Protein AF-A0A9E3EFB9-F1 (afdb_monomer)

Secondary structure (DSSP, 8-state):
-------SS-SS--SSBEEEEEEEEE-S-TTSPPPTTEEEEEEEEESHHHHTPPTT--PEEEEEESSSEEEEEEEEEE-SSS-TTEEEEEEEEE--SSS-EEEEEEEEETTEE-B--EEEEE---

Solvent-accessible surface area (backbone atoms only — not comparable to full-atom values): 7464 Å² total; per-residue (Å²): 140,88,87,88,84,92,64,99,59,73,93,76,72,68,80,46,13,39,81,77,45,78,47,78,48,77,16,64,56,91,98,52,81,69,53,82,68,30,39,23,42,38,40,30,34,40,29,64,54,52,43,73,46,57,89,94,61,72,62,47,75,50,74,50,61,77,58,66,46,72,50,92,56,67,49,66,47,70,51,98,73,89,49,82,19,31,31,36,41,35,41,25,43,37,57,80,74,61,66,75,30,48,35,38,37,32,35,23,52,92,92,43,75,30,34,49,72,51,73,48,79,44,70,54,130

Structure (mmCIF, N/CA/C/O backbone):
data_AF-A0A9E3EFB9-F1
#
_entry.id   AF-A0A9E3EFB9-F1
#
loop_
_atom_site.group_PDB
_atom_site.id
_atom_site.type_symbol
_atom_site.label_atom_id
_atom_site.label_alt_id
_atom_site.label_comp_id
_atom_site.label_asym_id
_atom_site.label_entity_id
_atom_site.label_seq_id
_atom_site.pdbx_PDB_ins_code
_atom_site.Cartn_x
_atom_site.Cartn_y
_atom_site.Cartn_z
_atom_site.occupancy
_atom_site.B_iso_or_equiv
_atom_site.auth_seq_id
_atom_site.auth_comp_id
_atom_site.auth_asym_id
_atom_site.auth_atom_id
_atom_site.pdbx_PDB_model_num
ATOM 1 N N . GLY A 1 1 ? 15.596 -30.042 8.755 1.00 81.25 1 GLY A N 1
ATOM 2 C CA . GLY A 1 1 ? 16.581 -28.975 9.027 1.00 81.25 1 GLY A CA 1
ATOM 3 C C . GLY A 1 1 ? 16.240 -27.761 8.188 1.00 81.25 1 GLY A C 1
ATOM 4 O O . GLY A 1 1 ? 15.676 -27.945 7.119 1.00 81.25 1 GLY A O 1
ATOM 5 N N . TYR A 1 2 ? 16.540 -26.555 8.664 1.00 90.81 2 TYR A N 1
ATOM 6 C CA . TYR A 1 2 ? 16.340 -25.293 7.937 1.00 90.81 2 TYR A CA 1
ATOM 7 C C . TYR A 1 2 ? 17.698 -24.667 7.578 1.00 90.81 2 TYR A C 1
ATOM 9 O O . TYR A 1 2 ? 18.722 -25.054 8.141 1.00 90.81 2 TYR A O 1
ATOM 17 N N . ARG A 1 3 ? 17.714 -23.721 6.630 1.00 91.88 3 ARG A N 1
ATOM 18 C CA . ARG A 1 3 ? 18.887 -22.893 6.303 1.00 91.88 3 ARG A CA 1
ATOM 19 C C . ARG A 1 3 ? 18.556 -21.438 6.600 1.00 91.88 3 ARG A C 1
ATOM 21 O O . ARG A 1 3 ? 17.452 -21.000 6.297 1.00 91.88 3 ARG A O 1
ATOM 28 N N . LEU A 1 4 ? 19.506 -20.721 7.185 1.00 93.44 4 LEU A N 1
ATOM 29 C CA . LEU A 1 4 ? 19.386 -19.301 7.489 1.00 93.44 4 LEU A CA 1
ATOM 30 C C . LEU A 1 4 ? 20.394 -18.532 6.634 1.00 93.44 4 LEU A C 1
ATOM 32 O O . LEU A 1 4 ? 21.552 -18.939 6.538 1.00 93.44 4 LEU A O 1
ATOM 36 N N . TYR A 1 5 ? 19.940 -17.448 6.016 1.00 92.56 5 TYR A N 1
ATOM 37 C CA . TYR A 1 5 ? 20.749 -16.573 5.175 1.00 92.56 5 TYR A CA 1
ATOM 38 C C . TYR A 1 5 ? 20.888 -15.221 5.880 1.00 92.56 5 TYR A C 1
ATOM 40 O O . TYR A 1 5 ? 19.899 -14.685 6.370 1.00 92.56 5 TYR A O 1
ATOM 48 N N . TRP A 1 6 ? 22.107 -14.682 5.932 1.00 93.38 6 TRP A N 1
ATOM 49 C CA . TRP A 1 6 ? 22.409 -13.369 6.510 1.00 93.38 6 TRP A CA 1
ATOM 50 C C . TRP A 1 6 ? 22.963 -12.483 5.399 1.00 93.38 6 TRP A C 1
ATOM 52 O O . TRP A 1 6 ? 24.157 -12.513 5.109 1.00 93.38 6 TRP A O 1
ATOM 62 N N . LEU A 1 7 ? 22.077 -11.766 4.720 1.00 92.75 7 LEU A N 1
ATOM 63 C CA . LEU A 1 7 ? 22.389 -10.915 3.575 1.00 92.75 7 LEU A CA 1
ATOM 64 C C . LEU A 1 7 ? 21.716 -9.555 3.772 1.00 92.75 7 LEU A C 1
ATOM 66 O O . LEU A 1 7 ? 20.794 -9.433 4.576 1.00 92.75 7 LEU A O 1
ATOM 70 N N . ALA A 1 8 ? 22.179 -8.542 3.040 1.00 88.00 8 ALA A N 1
ATOM 71 C CA . ALA A 1 8 ? 21.518 -7.236 3.014 1.00 88.00 8 ALA A CA 1
ATOM 72 C C . ALA A 1 8 ? 20.128 -7.308 2.355 1.00 88.00 8 ALA A C 1
ATOM 74 O O . ALA A 1 8 ? 19.231 -6.564 2.741 1.00 88.00 8 ALA A O 1
ATOM 75 N N . ASP A 1 9 ? 19.952 -8.242 1.416 1.00 84.81 9 ASP A N 1
ATOM 76 C CA . ASP A 1 9 ? 18.746 -8.407 0.611 1.00 84.81 9 ASP A CA 1
ATOM 77 C C . ASP A 1 9 ? 18.203 -9.840 0.673 1.00 84.81 9 ASP A C 1
ATOM 79 O O . ASP A 1 9 ? 18.926 -10.790 0.982 1.00 84.81 9 ASP A O 1
ATOM 83 N N . GLU A 1 10 ? 16.919 -9.993 0.331 1.00 83.69 10 GLU A N 1
ATOM 84 C CA . GLU A 1 10 ? 16.238 -11.290 0.239 1.00 83.69 10 GLU A CA 1
ATOM 85 C C . GLU A 1 10 ? 16.968 -12.229 -0.750 1.00 83.69 10 GLU A C 1
ATOM 87 O O . GLU A 1 10 ? 17.020 -11.917 -1.946 1.00 83.69 10 GLU A O 1
ATOM 92 N N . PRO A 1 11 ? 17.509 -13.380 -0.292 1.00 88.31 11 PRO A N 1
ATOM 93 C CA . PRO A 1 11 ? 18.224 -14.336 -1.146 1.00 88.31 11 PRO A CA 1
ATOM 94 C C . PRO A 1 11 ? 17.369 -14.925 -2.274 1.00 88.31 11 PRO A C 1
ATOM 96 O O . PRO A 1 11 ? 17.921 -15.363 -3.285 1.00 88.31 11 PRO A O 1
ATOM 99 N N . PHE A 1 12 ? 16.044 -14.959 -2.114 1.00 89.19 12 PHE A N 1
ATOM 100 C CA . PHE A 1 12 ? 15.107 -15.510 -3.093 1.00 89.19 12 PHE A CA 1
ATOM 101 C C . PHE A 1 12 ? 14.093 -14.445 -3.523 1.00 89.19 12 PHE A C 1
ATOM 103 O O . PHE A 1 12 ? 12.930 -14.470 -3.111 1.00 89.19 12 PHE A O 1
ATOM 110 N N . PRO A 1 13 ? 14.526 -13.475 -4.345 1.00 86.44 13 PRO A N 1
ATOM 111 C CA . PRO A 1 13 ? 13.713 -12.327 -4.698 1.00 86.44 13 PRO A CA 1
ATOM 112 C C . PRO A 1 13 ? 12.429 -12.736 -5.436 1.00 86.44 13 PRO A C 1
ATOM 114 O O . PRO A 1 13 ? 12.465 -13.462 -6.428 1.00 86.44 13 PRO A O 1
ATOM 117 N N . THR A 1 14 ? 11.287 -12.207 -4.994 1.00 90.75 14 THR A N 1
ATOM 118 C CA . THR A 1 14 ? 10.027 -12.288 -5.750 1.00 90.75 14 THR A CA 1
ATOM 119 C C . THR A 1 14 ? 10.092 -11.432 -7.025 1.00 90.75 14 THR A C 1
ATOM 121 O O . THR A 1 14 ? 10.738 -10.379 -7.005 1.00 90.75 14 THR A O 1
ATOM 124 N N . PRO A 1 15 ? 9.412 -11.825 -8.124 1.00 94.38 15 PRO A N 1
ATOM 125 C CA . PRO A 1 15 ? 9.242 -10.965 -9.297 1.00 94.38 15 PRO A CA 1
ATOM 126 C C . PRO A 1 15 ? 8.254 -9.807 -9.062 1.00 94.38 15 PRO A C 1
ATOM 128 O O . PRO A 1 15 ? 8.106 -8.953 -9.932 1.00 94.38 15 PRO A O 1
ATOM 131 N N . LEU A 1 16 ? 7.546 -9.790 -7.927 1.00 97.25 16 LEU A N 1
ATOM 132 C CA . LEU A 1 16 ? 6.630 -8.716 -7.546 1.00 97.25 16 LEU A CA 1
ATOM 133 C C . LEU A 1 16 ? 7.391 -7.483 -7.038 1.00 97.25 16 LEU A C 1
ATOM 135 O O . LEU A 1 16 ? 8.499 -7.590 -6.514 1.00 97.25 16 LEU A O 1
ATOM 139 N N . ALA A 1 17 ? 6.764 -6.312 -7.141 1.00 97.81 17 ALA A N 1
ATOM 140 C CA . ALA A 1 17 ? 7.222 -5.128 -6.426 1.00 97.81 17 ALA A CA 1
ATOM 141 C C . ALA A 1 17 ? 7.120 -5.323 -4.907 1.00 97.81 17 ALA A C 1
ATOM 143 O O . ALA A 1 17 ? 6.192 -5.970 -4.416 1.00 97.81 17 ALA A O 1
ATOM 144 N N . ARG A 1 18 ? 8.061 -4.750 -4.162 1.00 96.81 18 ARG A N 1
ATOM 145 C CA . ARG A 1 18 ? 8.160 -4.888 -2.705 1.00 96.81 18 ARG A CA 1
ATOM 146 C C . ARG A 1 18 ? 7.833 -3.591 -2.013 1.00 96.81 18 ARG A C 1
ATOM 148 O O . ARG A 1 18 ? 8.011 -2.527 -2.598 1.00 96.81 18 ARG A O 1
ATOM 155 N N . VAL A 1 19 ? 7.393 -3.676 -0.769 1.00 97.69 19 VAL A N 1
ATOM 156 C CA . VAL A 1 19 ? 7.249 -2.508 0.087 1.00 97.69 19 VAL A CA 1
ATOM 157 C C . VAL A 1 19 ? 8.639 -2.026 0.488 1.00 97.69 19 VAL A C 1
ATOM 159 O O . VAL A 1 19 ? 9.390 -2.756 1.128 1.00 97.69 19 VAL A O 1
ATOM 162 N N . VAL A 1 20 ? 8.962 -0.781 0.151 1.00 97.12 20 VAL A N 1
ATOM 163 C CA . VAL A 1 20 ? 10.249 -0.151 0.496 1.00 97.12 20 VAL A CA 1
ATOM 164 C C . VAL A 1 20 ? 10.117 0.873 1.620 1.00 97.12 20 VAL A C 1
ATOM 166 O O . VAL A 1 20 ? 11.076 1.120 2.348 1.00 97.12 20 VAL A O 1
ATOM 169 N N . ALA A 1 21 ? 8.919 1.428 1.835 1.00 98.19 21 ALA A N 1
ATOM 170 C CA . ALA A 1 21 ? 8.652 2.304 2.971 1.00 98.19 21 ALA A CA 1
ATOM 171 C C . ALA A 1 21 ? 7.194 2.248 3.439 1.00 98.19 21 ALA A C 1
ATOM 173 O O . ALA A 1 21 ? 6.258 2.031 2.670 1.00 98.19 21 ALA A O 1
ATOM 174 N N . THR A 1 22 ? 6.998 2.500 4.733 1.00 98.38 22 THR A N 1
ATOM 175 C CA . THR A 1 22 ? 5.688 2.721 5.356 1.00 98.38 22 THR A CA 1
ATOM 176 C C . THR A 1 22 ? 5.757 3.988 6.197 1.00 98.38 22 THR A C 1
ATOM 178 O O . THR A 1 22 ? 6.637 4.134 7.044 1.00 98.38 22 THR A O 1
ATOM 181 N N . ARG A 1 23 ? 4.826 4.918 5.979 1.00 97.62 23 ARG A N 1
ATOM 182 C CA . ARG A 1 23 ? 4.742 6.190 6.705 1.00 97.62 23 ARG A CA 1
ATOM 183 C C . ARG A 1 23 ? 3.327 6.404 7.222 1.00 97.62 23 ARG A C 1
ATOM 185 O O . ARG A 1 23 ? 2.350 6.120 6.532 1.00 97.62 23 ARG A O 1
ATOM 192 N N . LEU A 1 24 ? 3.222 6.937 8.435 1.00 96.06 24 LEU A N 1
ATOM 193 C CA . LEU A 1 24 ? 1.952 7.260 9.081 1.00 96.06 24 LEU A CA 1
ATOM 194 C C . LEU A 1 24 ? 1.856 8.769 9.316 1.00 96.06 24 LEU A C 1
ATOM 196 O O . LEU A 1 24 ? 2.840 9.426 9.651 1.00 96.06 24 LEU A O 1
ATOM 200 N N . GLY A 1 25 ? 0.654 9.324 9.174 1.00 93.69 25 GLY A N 1
ATOM 201 C CA . GLY A 1 25 ? 0.411 10.758 9.326 1.00 93.69 25 GLY A CA 1
ATOM 202 C C . GLY A 1 25 ? -0.990 11.080 9.830 1.00 93.69 25 GLY A C 1
ATOM 203 O O . GLY A 1 25 ? -1.822 10.198 10.031 1.00 93.69 25 GLY A O 1
ATOM 204 N N . ARG A 1 26 ? -1.273 12.366 10.050 1.00 92.00 26 ARG A N 1
ATOM 205 C CA . ARG A 1 26 ? -2.648 12.818 10.313 1.00 92.00 26 ARG A CA 1
ATOM 206 C C . ARG A 1 26 ? -3.467 12.699 9.024 1.00 92.00 26 ARG A C 1
ATOM 208 O O . ARG A 1 26 ? -2.971 13.055 7.956 1.00 92.00 26 ARG A O 1
ATOM 215 N N . GLY A 1 27 ? -4.689 12.189 9.138 1.00 90.50 27 GLY A N 1
ATOM 216 C CA . GLY A 1 27 ? -5.622 12.059 8.023 1.00 90.50 27 GLY A CA 1
ATOM 217 C C . GLY A 1 27 ? -6.130 13.393 7.483 1.00 90.50 27 GLY A C 1
ATOM 218 O O . GLY A 1 27 ? -5.880 14.455 8.061 1.00 90.50 27 GLY A O 1
ATOM 219 N N . GLY A 1 28 ? -6.860 13.319 6.373 1.00 87.50 28 GLY A N 1
ATOM 220 C CA . GLY A 1 28 ? -7.411 14.467 5.662 1.00 87.50 28 GLY A CA 1
ATOM 221 C C . GLY A 1 28 ? -6.698 14.762 4.347 1.00 87.50 28 GLY A C 1
ATOM 222 O O . GLY A 1 28 ? -5.586 14.293 4.084 1.00 87.50 28 GLY A O 1
ATOM 223 N N . GLN A 1 29 ? -7.363 15.554 3.510 1.00 86.62 29 GLN A N 1
ATOM 224 C CA . GLN A 1 29 ? -6.838 15.998 2.226 1.00 86.62 29 GLN A CA 1
ATOM 225 C C . GLN A 1 29 ? -5.886 17.193 2.420 1.00 86.62 29 GLN A C 1
ATOM 227 O O . GLN A 1 29 ? -6.195 18.094 3.208 1.00 86.62 29 GLN A O 1
ATOM 232 N N . PRO A 1 30 ? -4.741 17.242 1.712 1.00 84.12 30 PRO A N 1
ATOM 233 C CA . PRO A 1 30 ? -3.868 18.412 1.723 1.00 84.12 30 PRO A CA 1
ATOM 234 C C . PRO A 1 30 ? -4.635 19.705 1.408 1.00 84.12 30 PRO A C 1
ATOM 236 O O . PRO A 1 30 ? -5.456 19.738 0.494 1.00 84.12 30 PRO A O 1
ATOM 239 N N . GLY A 1 31 ? -4.378 20.764 2.180 1.00 86.12 31 GLY A N 1
ATOM 240 C CA . GLY A 1 31 ? -5.036 22.067 2.017 1.00 86.12 31 GLY A CA 1
ATOM 241 C C . GLY A 1 31 ? -6.431 22.193 2.645 1.00 86.12 31 GLY A C 1
ATOM 242 O O . GLY A 1 31 ? -6.978 23.289 2.643 1.00 86.12 31 GLY A O 1
ATOM 243 N N . GLN A 1 32 ? -6.991 21.121 3.215 1.00 87.81 32 GLN A N 1
ATOM 244 C CA . GLN A 1 32 ? -8.288 21.142 3.903 1.00 87.81 32 GLN A CA 1
ATOM 245 C C . GLN A 1 32 ? -8.130 21.087 5.434 1.00 87.81 32 GLN A C 1
ATOM 247 O O . GLN A 1 32 ? -7.092 20.629 5.934 1.00 87.81 32 GLN A O 1
ATOM 252 N N . PRO A 1 33 ? -9.144 21.522 6.211 1.00 88.88 33 PRO A N 1
ATOM 253 C CA . PRO A 1 33 ? -9.165 21.316 7.656 1.00 88.88 33 PRO A CA 1
ATOM 254 C C . PRO A 1 33 ? -8.945 19.841 8.015 1.00 88.88 33 PRO A C 1
ATOM 256 O O . PRO A 1 33 ? -9.532 18.944 7.411 1.00 88.88 33 PRO A O 1
ATOM 259 N N . ARG A 1 34 ? -8.092 19.579 9.011 1.00 87.00 34 ARG A N 1
ATOM 260 C CA . ARG A 1 34 ? -7.756 18.206 9.414 1.00 87.00 34 ARG A CA 1
ATOM 261 C C . ARG A 1 34 ? -8.927 17.563 10.169 1.00 87.00 34 ARG A C 1
ATOM 263 O O . ARG A 1 34 ? -9.281 18.071 11.237 1.00 87.00 34 ARG A O 1
ATOM 270 N N . PRO A 1 35 ? -9.488 16.443 9.685 1.00 87.25 35 PRO A N 1
ATOM 271 C CA . PRO A 1 35 ? -10.525 15.725 10.409 1.00 87.25 35 PRO A CA 1
ATOM 272 C C . PRO A 1 35 ? -9.951 15.067 11.672 1.00 87.25 35 PRO A C 1
ATOM 274 O O . PRO A 1 35 ? -8.799 14.621 11.704 1.00 87.25 35 PRO A O 1
ATOM 277 N N . LYS A 1 36 ? -10.759 15.010 12.734 1.00 86.31 36 LYS A N 1
ATOM 278 C CA . LYS A 1 36 ? -10.415 14.277 13.961 1.00 86.31 36 LYS A CA 1
ATOM 279 C C . LYS A 1 36 ? -10.582 12.774 13.730 1.00 86.31 36 LYS A C 1
ATOM 281 O O . LYS A 1 36 ? -11.456 12.371 12.976 1.00 86.31 36 LYS A O 1
ATOM 286 N N . GLY A 1 37 ? -9.758 11.960 14.390 1.00 87.00 37 GLY A N 1
ATOM 287 C CA . GLY A 1 37 ? -9.905 10.497 14.363 1.00 87.00 37 GLY A CA 1
ATOM 288 C C . GLY A 1 37 ? -9.544 9.826 13.033 1.00 87.00 37 GLY A C 1
ATOM 289 O O . GLY A 1 37 ? -9.898 8.672 12.821 1.00 87.00 37 GLY A O 1
ATOM 290 N N .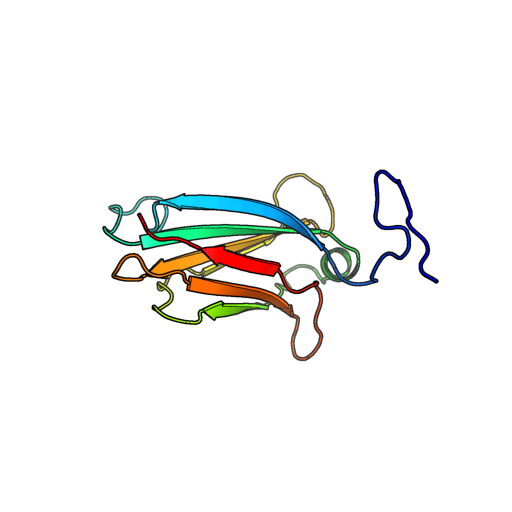 VAL A 1 38 ? -8.845 10.525 12.131 1.00 93.38 38 VAL A N 1
ATOM 291 C CA . VAL A 1 38 ? -8.430 9.968 10.836 1.00 93.38 38 VAL A CA 1
ATOM 292 C C . VAL A 1 38 ? -6.922 9.772 10.808 1.00 93.38 38 VAL A C 1
ATOM 294 O O . VAL A 1 38 ? -6.150 10.697 11.092 1.00 93.38 38 VAL A O 1
ATOM 297 N N . ARG A 1 39 ? -6.493 8.567 10.431 1.00 95.94 39 ARG A N 1
ATOM 298 C CA . ARG A 1 39 ? -5.086 8.186 10.301 1.00 95.94 39 ARG A CA 1
ATOM 299 C C . ARG A 1 39 ? -4.729 8.006 8.832 1.00 95.94 39 ARG A C 1
ATOM 301 O O . ARG A 1 39 ? -5.369 7.221 8.145 1.00 95.94 39 ARG A O 1
ATOM 308 N N . LYS A 1 40 ? -3.685 8.691 8.365 1.00 96.62 40 LYS A N 1
ATOM 309 C CA . LYS A 1 40 ? -3.157 8.507 7.009 1.00 96.62 40 LYS A CA 1
ATOM 310 C C . LYS A 1 40 ? -2.073 7.444 7.004 1.00 96.62 40 LYS A C 1
ATOM 312 O O . LYS A 1 40 ? -1.181 7.488 7.854 1.00 96.62 40 LYS A O 1
ATOM 317 N N . PHE A 1 41 ? -2.117 6.576 6.006 1.00 98.00 41 PHE A N 1
ATOM 318 C CA . PHE A 1 41 ? -1.050 5.646 5.664 1.00 98.00 41 PHE A CA 1
ATOM 319 C C . PHE A 1 41 ? -0.516 5.991 4.281 1.00 98.00 41 PHE A C 1
ATOM 321 O O . PHE A 1 41 ? -1.290 6.310 3.379 1.00 98.00 41 PHE A O 1
ATOM 328 N N . LEU A 1 42 ? 0.803 5.929 4.130 1.00 98.25 42 LEU A N 1
ATOM 329 C CA . LEU A 1 42 ? 1.505 6.022 2.860 1.00 98.25 42 LEU A CA 1
ATOM 330 C C . LEU A 1 42 ? 2.446 4.825 2.768 1.00 98.25 42 LEU A C 1
ATOM 332 O O . LEU A 1 42 ? 3.271 4.613 3.655 1.00 98.25 42 LEU A O 1
ATOM 336 N N . ILE A 1 43 ? 2.284 4.039 1.712 1.00 98.69 43 ILE A N 1
ATOM 337 C CA . ILE A 1 43 ? 3.070 2.837 1.448 1.00 98.69 43 ILE A CA 1
ATOM 338 C C . ILE A 1 43 ? 3.772 3.041 0.114 1.00 98.69 43 ILE A C 1
ATOM 340 O O . ILE A 1 43 ? 3.116 3.383 -0.873 1.00 98.69 43 ILE A O 1
ATOM 344 N N . GLU A 1 44 ? 5.083 2.856 0.106 1.00 98.69 44 GLU A N 1
ATOM 345 C CA . GLU A 1 44 ? 5.924 2.955 -1.084 1.00 98.69 44 GLU A CA 1
ATOM 346 C C . GLU A 1 44 ? 6.277 1.543 -1.558 1.00 98.69 44 GLU A C 1
ATOM 348 O O . GLU A 1 44 ? 6.650 0.689 -0.750 1.00 98.69 44 GLU A O 1
ATOM 353 N N . PHE A 1 45 ? 6.114 1.299 -2.856 1.00 98.56 45 PHE A N 1
ATOM 354 C CA . PHE A 1 45 ? 6.367 0.034 -3.528 1.00 98.56 45 PHE A CA 1
ATOM 355 C C . PHE A 1 45 ? 7.382 0.237 -4.648 1.00 98.56 45 PHE A C 1
ATOM 357 O O . PHE A 1 45 ? 7.239 1.174 -5.433 1.00 98.56 45 PHE A O 1
ATOM 364 N N . GLU A 1 46 ? 8.337 -0.677 -4.781 1.00 97.75 46 GLU A N 1
ATOM 365 C CA . GLU A 1 46 ? 9.337 -0.638 -5.847 1.00 97.75 46 GLU A CA 1
ATOM 366 C C . GLU A 1 46 ? 9.520 -2.016 -6.487 1.00 97.75 46 GLU A C 1
ATOM 368 O O . GLU A 1 46 ? 9.612 -3.037 -5.801 1.00 97.75 46 GLU A O 1
ATOM 373 N N . GLY A 1 47 ? 9.560 -2.067 -7.820 1.00 96.38 47 GLY A N 1
ATOM 374 C CA . GLY A 1 47 ? 9.957 -3.272 -8.545 1.00 96.38 47 GLY A CA 1
ATOM 375 C C . GLY A 1 47 ? 9.555 -3.300 -10.016 1.00 96.38 47 GLY A C 1
ATOM 376 O O . GLY A 1 47 ? 8.785 -2.470 -10.504 1.00 96.38 47 GLY A O 1
ATOM 377 N N . ALA A 1 48 ? 10.072 -4.305 -10.729 1.00 94.75 48 ALA A N 1
ATOM 378 C CA . ALA A 1 48 ? 9.934 -4.433 -12.181 1.00 94.75 48 ALA A CA 1
ATOM 379 C C . ALA A 1 48 ? 8.483 -4.335 -12.704 1.00 94.75 48 ALA A C 1
ATOM 381 O O . ALA A 1 48 ? 8.265 -3.563 -13.635 1.00 94.75 48 ALA A O 1
ATOM 382 N N . PRO A 1 49 ? 7.463 -4.985 -12.098 1.00 97.19 49 PRO A N 1
ATOM 383 C CA . PRO A 1 49 ? 6.091 -4.899 -12.609 1.00 97.19 49 PRO A CA 1
ATOM 384 C C . PRO A 1 49 ? 5.510 -3.481 -12.634 1.00 97.19 49 PRO A C 1
ATOM 386 O O . PRO A 1 49 ? 4.601 -3.214 -13.415 1.00 97.19 49 PRO A O 1
ATOM 389 N N . LEU A 1 50 ? 6.005 -2.592 -11.769 1.00 97.75 50 LEU A N 1
ATOM 390 C CA . LEU A 1 50 ? 5.578 -1.196 -11.690 1.00 97.75 50 LEU A CA 1
ATOM 391 C C . LEU A 1 50 ? 6.365 -0.288 -12.637 1.00 97.75 50 LEU A C 1
ATOM 393 O O . LEU A 1 50 ? 5.838 0.728 -13.088 1.00 97.75 50 LEU A O 1
ATOM 397 N N . ARG A 1 51 ? 7.620 -0.641 -12.934 1.00 96.38 51 ARG A N 1
ATOM 398 C CA . ARG A 1 51 ? 8.444 0.044 -13.939 1.00 96.38 51 ARG A CA 1
ATOM 399 C C . ARG A 1 51 ? 7.887 -0.163 -15.343 1.00 96.38 51 ARG A C 1
ATOM 401 O O . ARG A 1 51 ? 7.913 0.757 -16.149 1.00 96.38 51 ARG A O 1
ATOM 408 N N . ASP A 1 52 ? 7.375 -1.359 -15.611 1.00 94.75 52 ASP A N 1
ATOM 409 C CA . ASP A 1 52 ? 6.913 -1.765 -16.938 1.00 94.75 52 ASP A CA 1
ATOM 410 C C . ASP A 1 52 ? 5.476 -1.280 -17.245 1.00 94.75 52 ASP A C 1
ATOM 412 O O . ASP A 1 52 ? 4.883 -1.656 -18.259 1.00 94.75 52 ASP A O 1
ATOM 416 N N . LEU A 1 53 ? 4.891 -0.448 -16.372 1.00 95.88 53 LEU A N 1
ATOM 417 C CA . LEU A 1 53 ? 3.592 0.174 -16.612 1.00 95.88 53 LEU A CA 1
ATOM 418 C C . LEU A 1 53 ? 3.691 1.198 -17.756 1.00 95.88 53 LEU A C 1
ATOM 420 O O . LEU A 1 53 ? 4.563 2.069 -17.724 1.00 95.88 53 LEU A O 1
ATOM 424 N N . PRO A 1 54 ? 2.783 1.157 -18.750 1.00 93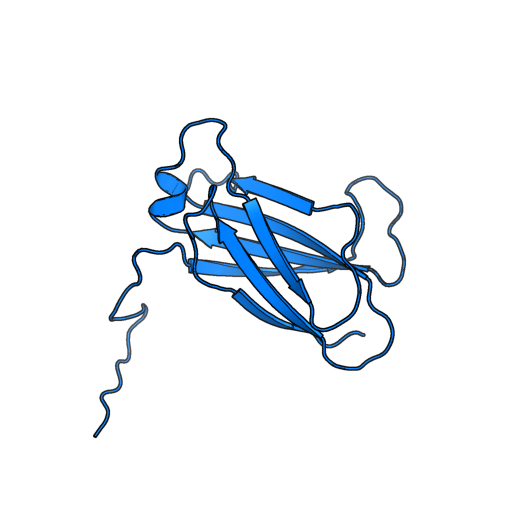.81 54 PRO A N 1
ATOM 425 C CA . PRO A 1 54 ? 2.738 2.178 -19.788 1.00 93.81 54 PRO A CA 1
ATOM 426 C C . PRO A 1 54 ? 2.468 3.571 -19.211 1.00 93.81 54 PRO A C 1
ATOM 428 O O . PRO A 1 54 ? 1.803 3.723 -18.183 1.00 93.81 54 PRO A O 1
ATOM 431 N N . TYR A 1 55 ? 2.922 4.606 -19.918 1.00 90.50 55 TYR A N 1
ATOM 432 C CA . TYR A 1 55 ? 2.655 5.989 -19.529 1.00 90.50 55 TYR A CA 1
ATOM 433 C C . TYR A 1 55 ? 1.150 6.240 -19.335 1.00 90.50 55 TYR A C 1
ATOM 435 O O . TYR A 1 55 ? 0.325 5.851 -20.161 1.00 90.50 55 TYR A O 1
ATOM 443 N N . GLY A 1 56 ? 0.796 6.894 -18.227 1.00 91.38 56 GLY A N 1
ATOM 444 C CA . GLY A 1 56 ? -0.590 7.202 -17.866 1.00 91.38 56 GLY A CA 1
ATOM 445 C C . GLY A 1 56 ? -1.371 6.045 -17.230 1.00 91.38 56 GLY A C 1
ATOM 446 O O . GLY A 1 56 ? -2.437 6.288 -16.664 1.00 91.38 56 GLY A O 1
ATOM 447 N N . VAL A 1 57 ? -0.850 4.814 -17.250 1.00 95.94 57 VAL A N 1
ATOM 448 C CA . VAL A 1 57 ? -1.475 3.668 -16.580 1.00 95.94 57 VAL A CA 1
ATOM 449 C C . VAL A 1 57 ? -1.097 3.677 -15.106 1.00 95.94 57 VAL A C 1
ATOM 451 O O . VAL A 1 57 ? 0.079 3.695 -14.748 1.00 95.94 57 VAL A O 1
ATOM 454 N N . LYS A 1 58 ? -2.109 3.656 -14.236 1.00 96.69 58 LYS A N 1
ATOM 455 C CA . LYS A 1 58 ? -1.924 3.613 -12.784 1.00 96.69 58 LYS A CA 1
ATOM 456 C C . LYS A 1 58 ? -2.350 2.252 -12.242 1.00 96.69 58 LYS A C 1
ATOM 458 O O . LYS A 1 58 ? -3.412 1.768 -12.637 1.00 96.69 58 LYS A O 1
ATOM 463 N N . PRO A 1 59 ? -1.572 1.646 -11.333 1.00 97.75 59 PRO A N 1
ATOM 464 C CA . PRO A 1 59 ? -2.011 0.457 -10.636 1.00 97.75 59 PRO A CA 1
ATOM 465 C C . PRO A 1 59 ? -3.113 0.823 -9.636 1.00 97.75 59 PRO A C 1
ATOM 467 O O . PRO A 1 59 ? -3.108 1.897 -9.030 1.00 97.75 59 PRO A O 1
ATOM 470 N N . GLU A 1 60 ? -4.054 -0.093 -9.452 1.00 97.94 60 GLU A N 1
ATOM 471 C CA . GLU A 1 60 ? -5.086 0.006 -8.435 1.00 97.94 60 GLU A CA 1
ATOM 472 C C . GLU A 1 60 ? -4.531 -0.528 -7.108 1.00 97.94 60 GLU A C 1
ATOM 474 O O . GLU A 1 60 ? -4.100 -1.685 -7.041 1.00 97.94 60 GLU A O 1
ATOM 479 N N . PRO A 1 61 ? -4.557 0.258 -6.023 1.00 98.00 61 PRO A N 1
ATOM 480 C CA . PRO A 1 61 ? -4.357 -0.306 -4.703 1.00 98.00 61 PRO A CA 1
ATOM 481 C C . PRO A 1 61 ? -5.581 -1.136 -4.306 1.00 98.00 61 PRO A C 1
ATOM 483 O O . PRO A 1 61 ? -6.722 -0.704 -4.457 1.00 98.00 61 PRO A O 1
ATOM 486 N N . VAL A 1 62 ? -5.375 -2.285 -3.676 1.00 98.25 62 VAL A N 1
ATOM 487 C CA . VAL A 1 62 ? -6.420 -3.052 -2.984 1.00 98.25 62 VAL A CA 1
ATOM 488 C C . VAL A 1 62 ? -6.106 -3.004 -1.502 1.00 98.25 62 VAL A C 1
ATOM 490 O O . VAL A 1 62 ? -5.072 -3.511 -1.084 1.00 98.25 62 VAL A O 1
ATOM 493 N N . VAL A 1 63 ? -6.967 -2.349 -0.721 1.00 98.31 63 VAL A N 1
ATOM 494 C CA . VAL A 1 63 ? -6.750 -2.107 0.709 1.00 98.31 63 VAL A CA 1
ATOM 495 C C . VAL A 1 63 ? -7.917 -2.700 1.486 1.00 98.31 63 VAL A C 1
ATOM 497 O O . VAL A 1 63 ? -9.074 -2.499 1.122 1.00 98.31 63 VAL A O 1
ATOM 500 N N . THR A 1 64 ? -7.608 -3.422 2.558 1.00 98.56 64 THR A N 1
ATOM 501 C CA . THR A 1 64 ? -8.598 -4.024 3.458 1.00 98.56 64 THR A CA 1
ATOM 502 C C . THR A 1 64 ? -8.237 -3.735 4.906 1.00 98.56 64 THR A C 1
ATOM 504 O O . THR A 1 64 ? -7.052 -3.669 5.235 1.00 98.56 64 THR A O 1
ATOM 507 N N . ALA A 1 65 ? -9.248 -3.616 5.763 1.00 98.50 65 ALA A N 1
ATOM 508 C CA . ALA A 1 65 ? -9.093 -3.466 7.204 1.00 98.50 65 ALA A CA 1
ATOM 509 C C . ALA A 1 65 ? -9.974 -4.486 7.936 1.00 98.50 65 ALA A C 1
ATOM 511 O O . ALA A 1 65 ? -11.076 -4.776 7.473 1.00 98.50 65 ALA A O 1
ATOM 512 N N . SER A 1 66 ? -9.519 -5.001 9.082 1.00 98.62 66 SER A N 1
ATOM 513 C CA . SER A 1 66 ? -10.356 -5.852 9.945 1.00 98.62 66 SER A CA 1
ATOM 514 C C . SER A 1 66 ? -11.519 -5.090 10.583 1.00 98.62 66 SER A C 1
ATOM 516 O O . SER A 1 66 ? -12.555 -5.685 10.869 1.00 98.62 66 SER A O 1
ATOM 518 N N . ARG A 1 67 ? -11.361 -3.778 10.800 1.00 98.00 67 ARG A N 1
ATOM 519 C CA . ARG A 1 67 ? -12.417 -2.871 11.259 1.00 98.00 67 ARG A CA 1
ATOM 520 C C . ARG A 1 67 ? -12.159 -1.429 10.828 1.00 98.00 67 ARG A C 1
ATOM 522 O O . ARG A 1 67 ? -11.056 -1.083 10.409 1.00 98.00 67 ARG A O 1
ATOM 529 N N . GLY A 1 68 ? -13.168 -0.583 11.016 1.00 96.25 68 GLY A N 1
ATOM 530 C CA . GLY A 1 68 ? -13.145 0.807 10.572 1.00 96.25 68 GLY A CA 1
ATOM 531 C C . GLY A 1 68 ? -13.545 0.942 9.105 1.00 96.25 68 GLY A C 1
ATOM 532 O O . GLY A 1 68 ? -14.014 -0.004 8.474 1.00 96.25 68 GLY A O 1
ATOM 533 N N . THR A 1 69 ? -13.387 2.145 8.570 1.00 96.94 69 THR A N 1
ATOM 534 C CA . THR A 1 69 ? -13.724 2.481 7.183 1.00 96.94 69 THR A CA 1
ATOM 535 C C . THR A 1 69 ? -12.616 3.316 6.557 1.00 96.94 69 THR A C 1
ATOM 537 O O . THR A 1 69 ? -11.781 3.892 7.257 1.00 96.94 69 THR A O 1
ATOM 540 N N . PHE A 1 70 ? -12.593 3.379 5.228 1.00 96.31 70 PHE A N 1
ATOM 541 C CA . PHE A 1 70 ? -11.656 4.233 4.511 1.00 96.31 70 PHE A CA 1
ATOM 542 C C . PHE A 1 70 ? -12.293 5.579 4.188 1.00 96.31 70 PHE A C 1
ATOM 544 O O . PHE A 1 70 ? -13.453 5.650 3.783 1.00 96.31 70 PHE A O 1
ATOM 551 N N . GLY A 1 71 ? -11.520 6.649 4.361 1.00 91.25 71 GLY A N 1
ATOM 552 C CA . GLY A 1 71 ? -11.923 7.980 3.931 1.00 91.25 71 GLY A CA 1
ATOM 553 C C . GLY A 1 71 ? -11.985 8.100 2.400 1.00 91.25 71 GLY A C 1
ATOM 554 O O . GLY A 1 71 ? -11.434 7.263 1.682 1.00 91.25 71 GLY A O 1
ATOM 555 N N . PRO A 1 72 ? -12.594 9.179 1.876 1.00 87.12 72 PRO A N 1
ATOM 556 C CA . PRO A 1 72 ? -12.684 9.417 0.432 1.00 87.12 72 PRO A CA 1
ATOM 557 C C . PRO A 1 72 ? -11.318 9.704 -0.213 1.00 87.12 72 PRO A C 1
ATOM 559 O O . PRO A 1 72 ? -11.169 9.608 -1.429 1.00 87.12 72 PRO A O 1
ATOM 562 N N . TYR A 1 73 ? -10.311 10.067 0.588 1.00 84.81 73 TYR A N 1
ATOM 563 C CA . TYR A 1 73 ? -8.958 10.304 0.108 1.00 84.81 73 TYR A CA 1
ATOM 564 C C . TYR A 1 73 ? -8.215 8.978 -0.081 1.00 84.81 73 TYR A C 1
ATOM 566 O O . TYR A 1 73 ? -7.779 8.340 0.882 1.00 84.81 73 TYR A O 1
ATOM 574 N N . ARG A 1 74 ? -8.029 8.603 -1.347 1.00 91.31 74 ARG A N 1
ATOM 575 C CA . ARG A 1 74 ? -7.180 7.495 -1.772 1.00 91.31 74 ARG A CA 1
ATOM 576 C C . ARG A 1 74 ? -6.427 7.895 -3.027 1.00 91.31 74 ARG A C 1
ATOM 578 O O . ARG A 1 74 ? -7.038 8.350 -3.990 1.00 91.31 74 ARG A O 1
ATOM 585 N N . PHE A 1 75 ? -5.109 7.750 -3.012 1.00 94.38 75 PHE A N 1
ATOM 586 C CA . PHE A 1 75 ? -4.278 8.264 -4.092 1.00 94.38 75 PHE A CA 1
ATOM 587 C C . PHE A 1 75 ? -3.061 7.385 -4.345 1.00 94.38 75 PHE A C 1
ATOM 589 O O . PHE A 1 75 ? -2.340 7.055 -3.407 1.00 94.38 75 PHE A O 1
ATOM 596 N N . THR A 1 76 ? -2.834 7.043 -5.611 1.00 97.56 76 THR A N 1
ATOM 597 C CA . THR A 1 76 ? -1.692 6.242 -6.057 1.00 97.56 76 THR A CA 1
ATOM 598 C C . THR A 1 76 ? -1.011 6.929 -7.231 1.00 97.56 76 THR A C 1
ATOM 600 O O . THR A 1 76 ? -1.664 7.314 -8.207 1.00 97.56 76 THR A O 1
ATOM 603 N N . GLU A 1 77 ? 0.299 7.112 -7.121 1.00 97.19 77 GLU A N 1
ATOM 604 C CA . GLU A 1 77 ? 1.116 7.850 -8.085 1.00 97.19 77 GLU A CA 1
ATOM 605 C C . GLU A 1 77 ? 2.575 7.370 -8.051 1.00 97.19 77 GLU A C 1
ATOM 607 O O . GLU A 1 77 ? 3.002 6.819 -7.029 1.00 97.19 77 G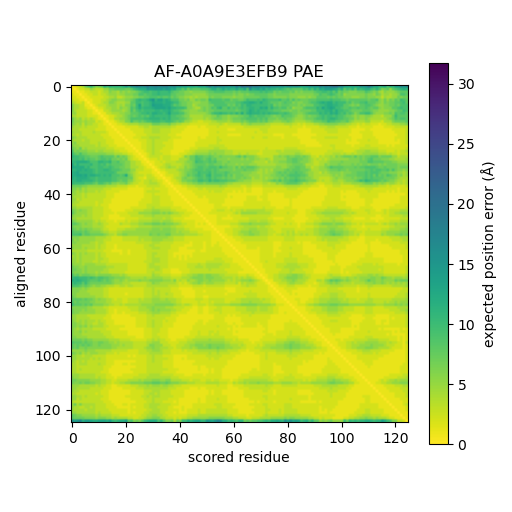LU A O 1
ATOM 612 N N . PRO A 1 78 ? 3.344 7.573 -9.135 1.00 97.00 78 PRO A N 1
ATOM 613 C CA . PRO A 1 78 ? 4.789 7.392 -9.090 1.00 97.00 78 PRO A CA 1
ATOM 614 C C . PRO A 1 78 ? 5.422 8.380 -8.102 1.00 97.00 78 PRO A C 1
ATOM 616 O O . PRO A 1 78 ? 4.930 9.498 -7.915 1.00 97.00 78 PRO A O 1
ATOM 619 N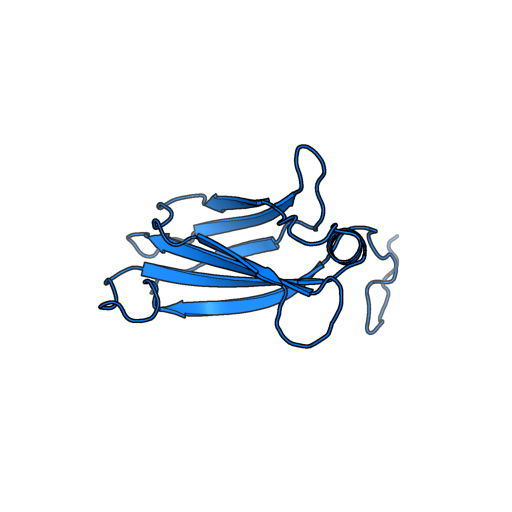 N . VAL A 1 79 ? 6.515 7.974 -7.464 1.00 97.38 79 VAL A N 1
ATOM 620 C CA . VAL A 1 79 ? 7.312 8.874 -6.627 1.00 97.38 79 VAL A CA 1
ATOM 621 C C . VAL A 1 79 ? 8.122 9.806 -7.546 1.00 97.38 79 VAL A C 1
ATOM 623 O O . VAL A 1 79 ? 8.689 9.341 -8.531 1.00 97.38 79 VAL A O 1
ATOM 626 N N . PRO A 1 80 ? 8.148 11.130 -7.296 1.00 94.88 80 PRO A N 1
ATOM 627 C CA . PRO A 1 80 ? 8.884 12.079 -8.131 1.00 94.88 80 PRO A CA 1
ATOM 628 C C . PRO A 1 80 ? 10.366 12.136 -7.724 1.00 94.88 80 PRO A C 1
ATOM 630 O O . PRO A 1 80 ? 10.839 13.160 -7.234 1.00 94.88 80 PRO A O 1
ATOM 633 N N . ASP A 1 81 ? 11.073 11.018 -7.866 1.00 96.56 81 ASP A N 1
ATOM 634 C CA . ASP A 1 81 ? 12.482 10.845 -7.480 1.00 96.56 81 ASP A CA 1
ATOM 635 C C . ASP A 1 81 ? 13.362 10.275 -8.605 1.00 96.56 81 ASP A C 1
ATOM 637 O O . ASP A 1 81 ? 14.494 9.866 -8.360 1.00 96.56 81 ASP A O 1
ATOM 641 N N . ASP A 1 82 ? 12.839 10.252 -9.833 1.00 93.62 82 ASP A N 1
ATOM 642 C CA . ASP A 1 82 ? 13.481 9.684 -11.021 1.00 93.62 82 ASP A CA 1
ATOM 643 C C . ASP A 1 82 ? 13.823 8.181 -10.909 1.00 93.62 82 ASP A C 1
ATOM 645 O O . ASP A 1 82 ? 14.605 7.671 -11.714 1.00 93.62 82 ASP A O 1
ATOM 649 N N . VAL A 1 83 ? 13.205 7.439 -9.972 1.00 96.56 83 VAL A N 1
ATOM 650 C CA . VAL A 1 83 ? 13.371 5.982 -9.823 1.00 96.56 83 VAL A CA 1
ATOM 651 C C . VAL A 1 83 ? 12.238 5.228 -10.543 1.00 96.56 83 VAL A C 1
ATOM 653 O O . VAL A 1 83 ? 11.085 5.224 -10.095 1.00 96.56 83 VAL A O 1
ATOM 656 N N . PRO A 1 84 ? 12.515 4.536 -11.668 1.00 95.31 84 PRO A N 1
ATOM 657 C CA . PRO A 1 84 ? 11.478 3.833 -12.414 1.00 95.31 84 PRO A CA 1
ATOM 658 C C . PRO A 1 84 ? 10.869 2.676 -11.619 1.00 95.31 84 PRO A C 1
ATOM 660 O O . PRO A 1 84 ? 11.570 1.784 -11.147 1.00 95.31 84 PRO A O 1
ATOM 663 N N . GLY A 1 85 ? 9.539 2.640 -11.551 1.00 96.69 85 GLY A N 1
ATOM 664 C CA . GLY A 1 85 ? 8.814 1.605 -10.815 1.00 96.69 85 GLY A CA 1
ATOM 665 C C . GLY A 1 85 ? 8.689 1.868 -9.319 1.00 96.69 85 GLY A C 1
ATOM 666 O O . GLY A 1 85 ? 8.135 1.014 -8.630 1.00 96.69 85 GLY A O 1
ATOM 667 N N . HIS A 1 86 ? 9.113 3.039 -8.838 1.00 98.31 86 HIS A N 1
ATOM 668 C CA . HIS A 1 86 ? 8.830 3.494 -7.487 1.00 98.31 86 HIS A CA 1
ATOM 669 C C . HIS A 1 86 ? 7.471 4.208 -7.432 1.00 98.31 86 HIS A C 1
ATOM 671 O O . HIS A 1 86 ? 7.245 5.237 -8.071 1.00 98.31 86 HIS A O 1
ATOM 677 N N . TRP A 1 87 ? 6.526 3.632 -6.693 1.00 98.56 87 TRP A N 1
ATOM 678 C CA . TRP A 1 87 ? 5.156 4.128 -6.570 1.00 98.56 87 TRP A CA 1
ATOM 679 C C . TRP A 1 87 ? 4.757 4.265 -5.116 1.00 98.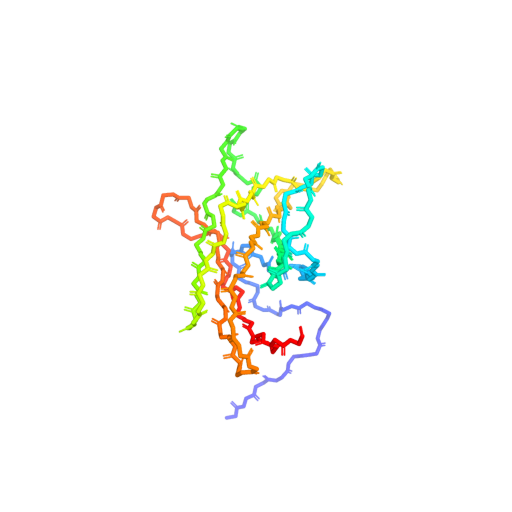56 87 TRP A C 1
ATOM 681 O O . TRP A 1 87 ? 5.135 3.456 -4.277 1.00 98.56 87 TRP A O 1
ATOM 691 N N . ARG A 1 88 ? 3.887 5.227 -4.825 1.00 98.38 88 ARG A N 1
ATOM 692 C CA . ARG A 1 88 ? 3.283 5.378 -3.502 1.00 98.38 88 ARG A CA 1
ATOM 693 C C . ARG A 1 88 ? 1.774 5.277 -3.564 1.00 98.38 88 ARG A C 1
ATOM 695 O O . ARG A 1 88 ? 1.143 5.794 -4.481 1.00 98.38 88 ARG A O 1
ATOM 702 N N . THR A 1 89 ? 1.194 4.650 -2.549 1.00 98.38 89 THR A N 1
ATOM 703 C CA . THR A 1 89 ? -0.246 4.638 -2.287 1.00 98.38 89 THR A CA 1
ATOM 704 C C . THR A 1 89 ? -0.522 5.282 -0.947 1.00 98.38 89 THR A C 1
ATOM 706 O O . THR A 1 89 ? 0.107 4.946 0.052 1.00 98.38 89 THR A O 1
ATOM 709 N N . GLN A 1 90 ? -1.506 6.170 -0.924 1.00 97.69 90 GLN A N 1
ATOM 710 C CA . GLN A 1 90 ? -1.989 6.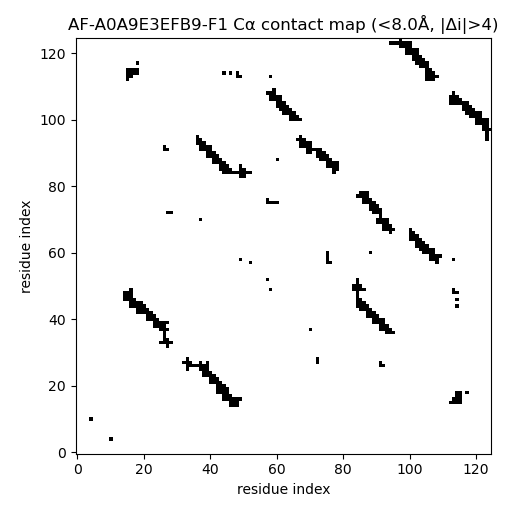849 0.262 1.00 97.69 90 GLN A CA 1
ATOM 711 C C . GLN A 1 90 ? -3.467 6.543 0.475 1.00 97.69 90 GLN A C 1
ATOM 713 O O . GLN A 1 90 ? -4.254 6.580 -0.473 1.00 97.69 90 GLN A O 1
ATOM 718 N N . PHE A 1 91 ? -3.854 6.291 1.720 1.00 97.56 91 PHE A N 1
ATOM 719 C CA . PHE A 1 91 ? -5.254 6.167 2.115 1.00 97.56 91 PHE A CA 1
ATOM 720 C C . PHE A 1 91 ? -5.453 6.634 3.554 1.00 97.56 91 PHE A C 1
ATOM 722 O O . PHE A 1 91 ? -4.521 6.637 4.363 1.00 97.56 91 PHE A O 1
ATOM 729 N N . ASP A 1 92 ? -6.684 7.027 3.860 1.00 97.19 92 ASP A N 1
ATOM 730 C CA . ASP A 1 92 ? -7.106 7.401 5.203 1.00 97.19 92 ASP A CA 1
ATOM 731 C C . ASP A 1 92 ? -7.933 6.282 5.836 1.00 97.19 92 ASP A C 1
ATOM 733 O O . ASP A 1 92 ? -8.895 5.808 5.238 1.00 97.19 92 ASP A O 1
ATOM 737 N N . LEU A 1 93 ? -7.571 5.888 7.054 1.00 97.38 93 LEU A N 1
ATOM 738 C CA . LEU A 1 93 ? -8.343 5.002 7.918 1.00 97.38 93 LEU A CA 1
ATOM 739 C C . LEU A 1 93 ? -9.112 5.839 8.944 1.00 97.38 93 LEU A C 1
ATOM 741 O O . LEU A 1 93 ? -8.528 6.668 9.648 1.00 97.38 93 LEU A O 1
ATOM 745 N N . ILE A 1 94 ? -10.409 5.579 9.045 1.00 96.06 94 ILE A N 1
ATOM 746 C CA . ILE A 1 94 ? -11.315 6.113 10.058 1.00 96.06 94 ILE A CA 1
ATOM 747 C C . ILE A 1 94 ? -11.694 4.946 10.964 1.00 96.06 94 ILE A C 1
ATOM 749 O O . ILE A 1 94 ? -12.304 3.972 10.515 1.00 96.06 94 ILE A O 1
ATOM 753 N N . VAL A 1 95 ? -11.306 5.018 12.232 1.00 95.88 95 VAL A N 1
ATOM 754 C CA . VAL A 1 95 ? -11.547 3.940 13.191 1.00 95.88 95 VAL A CA 1
ATOM 755 C C . VAL A 1 95 ? -11.740 4.501 14.594 1.00 95.88 95 VAL A C 1
ATOM 757 O O . VAL A 1 95 ? -11.078 5.461 14.983 1.00 95.88 95 VAL A O 1
ATOM 760 N N . GLU A 1 96 ? -12.648 3.883 15.343 1.00 93.62 96 GLU A N 1
ATOM 761 C CA . GLU A 1 96 ? -12.916 4.195 16.745 1.00 93.62 96 GLU A CA 1
ATOM 762 C C . GLU A 1 96 ? -12.346 3.110 17.675 1.00 93.62 96 GLU A C 1
ATOM 764 O O . GLU A 1 96 ? -12.042 1.981 17.259 1.00 93.62 96 GLU A O 1
ATOM 769 N N . GLY A 1 97 ? -12.204 3.462 18.955 1.00 93.88 97 GLY A N 1
ATOM 770 C CA . GLY A 1 97 ? -11.659 2.583 19.989 1.00 93.88 97 GLY A CA 1
ATOM 771 C C . GLY A 1 97 ? -10.145 2.369 19.885 1.00 93.88 97 GLY A C 1
ATOM 772 O O . GLY A 1 97 ? -9.480 2.916 19.009 1.00 93.88 97 GLY A O 1
ATOM 773 N N . GLN A 1 98 ? -9.607 1.563 20.801 1.00 95.00 98 GLN A N 1
ATOM 774 C CA . GLN A 1 98 ? -8.163 1.330 20.958 1.00 95.00 98 GLN A CA 1
ATOM 7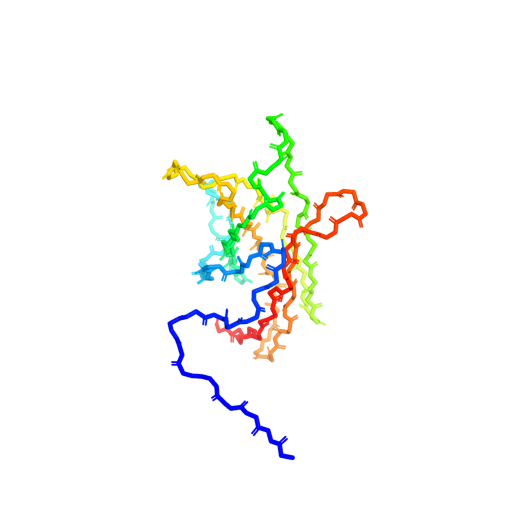75 C C . GLN A 1 98 ? -7.704 -0.061 20.512 1.00 95.00 98 GLN A C 1
ATOM 777 O O . GLN A 1 98 ? -6.505 -0.327 20.487 1.00 95.00 98 GLN A O 1
ATOM 782 N N . ASP A 1 99 ? -8.634 -0.941 20.132 1.00 96.69 99 ASP A N 1
ATOM 783 C CA . ASP A 1 99 ? -8.281 -2.288 19.683 1.00 96.69 99 ASP A CA 1
ATOM 784 C C . ASP A 1 99 ? -7.358 -2.235 18.447 1.00 96.69 99 ASP A C 1
ATOM 786 O O . ASP A 1 99 ? -7.353 -1.229 17.723 1.00 96.69 99 ASP A O 1
ATOM 790 N N . PRO A 1 100 ? -6.608 -3.300 18.125 1.00 97.88 100 PRO A N 1
ATOM 791 C CA . PRO A 1 100 ?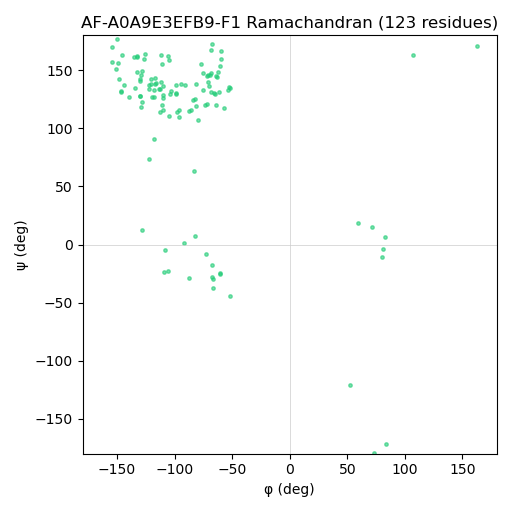 -5.771 -3.349 16.924 1.00 97.88 100 PRO A CA 1
ATOM 792 C C . PRO A 1 100 ? -6.582 -3.472 15.621 1.00 97.88 100 PRO A C 1
ATOM 794 O O . PRO A 1 100 ? -7.630 -4.120 15.573 1.00 97.88 100 PRO A O 1
ATOM 797 N N . VAL A 1 101 ? -6.102 -2.845 14.546 1.00 98.50 101 VAL A N 1
ATOM 798 C CA . VAL A 1 101 ? -6.645 -2.949 13.183 1.00 98.50 101 VAL A CA 1
ATOM 799 C C . VAL A 1 101 ? -5.644 -3.694 12.310 1.00 98.50 101 VAL A C 1
ATOM 801 O O . VAL A 1 101 ? -4.532 -3.211 12.108 1.00 98.50 101 VAL A O 1
ATOM 804 N N . GLU A 1 102 ? -6.049 -4.824 11.737 1.00 98.62 102 GLU A N 1
ATOM 805 C CA . GLU A 1 102 ? -5.255 -5.512 10.719 1.00 98.62 102 GLU A CA 1
ATOM 806 C C . GLU A 1 102 ? -5.497 -4.845 9.374 1.00 98.62 102 GLU A C 1
ATOM 808 O O . GLU A 1 102 ? -6.630 -4.811 8.888 1.00 98.62 102 GLU A O 1
ATOM 813 N N . LEU A 1 103 ? -4.441 -4.319 8.770 1.00 98.69 103 LEU A N 1
ATOM 814 C CA . LEU A 1 103 ? -4.467 -3.693 7.461 1.00 98.69 103 LEU A CA 1
ATOM 815 C C . LEU A 1 103 ? -3.699 -4.547 6.462 1.00 98.69 103 LEU A C 1
ATOM 817 O O . LEU A 1 103 ? -2.625 -5.076 6.755 1.00 98.69 103 LEU A O 1
ATOM 821 N N . ARG A 1 104 ? -4.242 -4.646 5.249 1.00 98.75 104 ARG A N 1
ATOM 822 C CA . ARG A 1 104 ? -3.536 -5.227 4.106 1.00 98.75 104 ARG A CA 1
ATOM 823 C C . ARG A 1 104 ? -3.615 -4.290 2.915 1.00 98.75 104 ARG A C 1
ATOM 825 O O . ARG A 1 104 ? -4.653 -3.663 2.707 1.00 98.75 104 ARG A O 1
ATOM 832 N N . CYS A 1 105 ? -2.539 -4.207 2.140 1.00 98.75 105 CYS A N 1
ATOM 833 C CA . CYS A 1 105 ? -2.482 -3.448 0.895 1.00 98.75 105 CYS A CA 1
ATOM 834 C C . CYS A 1 105 ? -1.612 -4.169 -0.139 1.00 98.75 105 CYS A C 1
ATOM 836 O O . CYS A 1 105 ? -0.532 -4.646 0.194 1.00 98.75 105 CYS A O 1
ATOM 838 N N . TYR A 1 106 ? -2.049 -4.217 -1.392 1.00 98.75 106 TYR A N 1
ATOM 839 C CA . TYR A 1 106 ? -1.195 -4.568 -2.529 1.00 98.75 106 TYR A CA 1
ATOM 840 C C . TYR A 1 106 ? -1.623 -3.784 -3.770 1.00 98.75 106 TYR A C 1
ATOM 842 O O . TYR A 1 106 ? -2.730 -3.244 -3.821 1.00 98.75 106 TYR A O 1
ATOM 850 N N . LEU A 1 107 ? -0.751 -3.723 -4.772 1.00 98.69 107 LEU A N 1
ATOM 851 C CA . LEU A 1 107 ? -1.024 -3.109 -6.065 1.00 98.69 107 LEU A CA 1
ATOM 852 C C . LEU A 1 107 ? -1.399 -4.174 -7.092 1.00 98.69 107 LEU A C 1
ATOM 854 O O . LEU A 1 107 ? -0.744 -5.216 -7.189 1.00 98.69 107 LEU A O 1
ATOM 858 N N . LYS A 1 108 ? -2.423 -3.894 -7.897 1.00 98.31 108 LYS A N 1
ATOM 859 C CA . LYS A 1 108 ? -2.799 -4.705 -9.058 1.00 98.31 108 LYS A CA 1
ATOM 860 C C . LYS A 1 108 ? -3.034 -3.842 -10.291 1.00 98.31 108 LYS A C 1
ATOM 862 O O . LYS A 1 108 ? -3.263 -2.641 -10.192 1.00 98.31 108 LYS A O 1
ATOM 867 N N . LEU A 1 109 ? -3.021 -4.469 -11.456 1.00 97.69 109 LEU A N 1
ATOM 868 C CA . LEU A 1 109 ? -3.551 -3.905 -12.690 1.00 97.69 109 LEU A CA 1
ATOM 869 C C . LEU A 1 109 ? -4.486 -4.939 -13.309 1.00 97.69 109 LEU A C 1
ATOM 871 O O . LEU A 1 109 ? -4.048 -6.039 -13.647 1.00 97.69 109 LEU A O 1
ATOM 875 N N . ASN A 1 110 ? -5.766 -4.588 -13.447 1.00 95.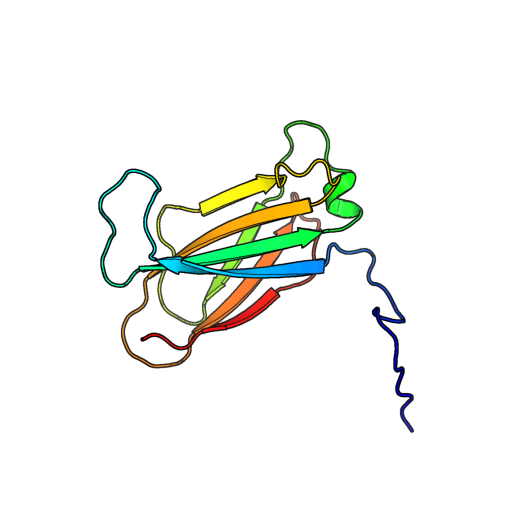25 110 ASN A N 1
ATOM 876 C CA . ASN A 1 110 ? -6.829 -5.535 -13.790 1.00 95.25 110 ASN A CA 1
ATOM 877 C C . ASN A 1 110 ? -6.791 -6.739 -12.825 1.00 95.25 110 ASN A C 1
ATOM 879 O O . ASN A 1 110 ? -6.850 -6.548 -11.610 1.00 95.25 110 ASN A O 1
ATOM 883 N N . ASP A 1 111 ? -6.619 -7.953 -13.348 1.00 95.19 111 ASP A N 1
ATOM 884 C CA . ASP A 1 111 ? -6.529 -9.189 -12.560 1.00 95.19 111 ASP A CA 1
ATOM 885 C C . ASP A 1 111 ? -5.088 -9.578 -12.181 1.00 95.19 111 ASP A C 1
ATOM 887 O O . ASP A 1 111 ? -4.862 -10.604 -11.539 1.00 95.19 111 ASP A O 1
ATOM 891 N N . LYS A 1 112 ? -4.085 -8.775 -12.563 1.00 97.19 112 LYS A N 1
ATOM 892 C CA . LYS A 1 112 ? -2.672 -9.067 -12.300 1.00 97.19 112 LYS A CA 1
ATOM 893 C C . LYS A 1 112 ? -2.184 -8.359 -11.039 1.00 97.19 112 LYS A C 1
ATOM 895 O O . LYS A 1 112 ? -2.067 -7.135 -11.014 1.00 97.19 112 LYS A O 1
ATOM 900 N N . THR A 1 113 ? -1.804 -9.129 -10.024 1.00 98.06 113 THR A N 1
ATOM 901 C CA . THR A 1 113 ? -1.061 -8.624 -8.860 1.00 98.06 113 THR A CA 1
ATOM 902 C C . THR A 1 113 ? 0.336 -8.158 -9.275 1.00 98.06 113 THR A C 1
ATOM 904 O O . THR A 1 113 ? 1.061 -8.880 -9.959 1.00 98.06 113 THR A O 1
ATOM 907 N N . LEU A 1 114 ? 0.710 -6.946 -8.864 1.00 98.38 114 LEU A N 1
ATOM 908 C CA . LEU A 1 114 ? 1.982 -6.306 -9.212 1.00 98.38 114 LEU A CA 1
ATOM 909 C C . LEU A 1 114 ? 2.953 -6.211 -8.037 1.00 98.38 114 LEU A C 1
ATOM 911 O O . LEU A 1 114 ? 4.155 -6.123 -8.268 1.00 98.38 114 LEU A O 1
ATOM 915 N N . SER A 1 115 ? 2.455 -6.230 -6.799 1.00 98.62 115 SER A N 1
ATOM 916 C CA . SER A 1 115 ? 3.278 -6.144 -5.593 1.00 98.62 115 SER A CA 1
ATOM 917 C C . SER A 1 115 ? 3.025 -7.300 -4.633 1.00 98.62 115 SER A C 1
ATOM 919 O O . SER A 1 115 ? 1.994 -7.971 -4.692 1.00 98.62 115 SER A O 1
ATOM 921 N N . GLU A 1 116 ? 3.937 -7.489 -3.687 1.00 97.81 116 GLU A N 1
ATOM 922 C CA . GLU A 1 116 ? 3.640 -8.231 -2.470 1.00 97.81 116 GLU A CA 1
ATOM 923 C C . GLU A 1 116 ? 2.497 -7.574 -1.679 1.00 97.81 116 GLU A C 1
ATOM 925 O O . GLU A 1 116 ? 2.092 -6.432 -1.930 1.00 97.81 116 GLU A O 1
ATOM 930 N N . THR A 1 117 ? 1.965 -8.316 -0.709 1.00 98.50 117 THR A N 1
ATOM 931 C CA . THR A 1 117 ? 0.993 -7.769 0.236 1.00 98.50 117 THR A CA 1
ATOM 932 C C . THR A 1 117 ? 1.720 -7.141 1.413 1.00 98.50 117 THR A C 1
ATOM 934 O O . THR A 1 117 ? 2.308 -7.847 2.227 1.00 98.50 117 THR A O 1
ATOM 937 N N . TRP A 1 118 ? 1.592 -5.826 1.554 1.00 98.69 118 TRP A N 1
ATOM 938 C CA . TRP A 1 118 ? 1.844 -5.145 2.815 1.00 98.69 118 TRP A CA 1
ATOM 939 C C . TRP A 1 118 ? 0.817 -5.620 3.843 1.00 98.69 118 TRP A C 1
ATOM 941 O O . TRP A 1 118 ? -0.384 -5.456 3.618 1.00 98.69 118 TRP A O 1
ATOM 951 N N . ALA A 1 119 ? 1.268 -6.214 4.944 1.00 98.44 119 ALA A N 1
ATOM 952 C CA . ALA A 1 119 ? 0.436 -6.593 6.082 1.00 98.44 119 ALA A CA 1
ATOM 953 C C . ALA A 1 119 ? 0.912 -5.823 7.316 1.00 98.44 119 ALA A C 1
ATOM 955 O O . ALA A 1 119 ? 2.102 -5.837 7.631 1.00 98.44 119 ALA A O 1
ATOM 956 N N . TYR A 1 120 ? -0.000 -5.127 7.991 1.00 98.50 120 TYR A N 1
ATOM 957 C CA . TYR A 1 120 ? 0.349 -4.207 9.068 1.00 98.50 120 TYR A CA 1
ATOM 958 C C . TYR A 1 120 ? -0.725 -4.175 10.146 1.00 98.50 120 TYR A C 1
ATOM 960 O O . TYR A 1 120 ? -1.899 -3.968 9.849 1.00 98.50 120 TYR A O 1
ATOM 968 N N . GLN A 1 121 ? -0.308 -4.286 11.402 1.00 98.12 121 GLN A N 1
ATOM 969 C CA . GLN A 1 121 ? -1.190 -4.155 12.553 1.00 98.12 121 GLN A CA 1
ATOM 970 C C . GLN A 1 121 ? -1.089 -2.734 13.124 1.00 98.12 121 GLN A C 1
ATOM 972 O O . GLN A 1 121 ? -0.045 -2.317 13.627 1.00 98.12 121 GLN A O 1
ATOM 977 N N . TYR A 1 122 ? -2.175 -1.966 13.032 1.00 97.81 122 TYR A N 1
ATOM 978 C CA . TYR A 1 122 ? -2.256 -0.603 13.551 1.00 97.81 122 TYR A CA 1
ATOM 979 C C . TYR A 1 122 ? -2.942 -0.556 14.917 1.00 97.81 122 TYR A C 1
ATOM 981 O O . TYR A 1 122 ? -4.050 -1.057 15.074 1.00 97.81 122 TYR A O 1
ATOM 989 N N . TYR A 1 123 ? -2.315 0.123 15.877 1.00 96.25 123 TYR A N 1
ATOM 990 C CA . TYR A 1 123 ? -2.868 0.398 17.203 1.00 96.25 123 TYR A CA 1
ATOM 991 C C . TYR A 1 123 ? -3.316 1.869 17.272 1.00 96.25 123 TYR A C 1
ATOM 993 O O . TYR A 1 123 ? -2.461 2.762 17.216 1.00 96.25 123 TYR A O 1
ATOM 1001 N N . PRO A 1 124 ? -4.629 2.156 17.334 1.00 93.44 124 PRO A N 1
ATOM 1002 C CA . PRO A 1 124 ? -5.138 3.517 17.460 1.00 93.44 124 PRO A CA 1
ATOM 1003 C C . PRO A 1 124 ? -4.722 4.191 18.771 1.00 93.44 124 PRO A C 1
ATOM 1005 O O . PRO A 1 124 ? -4.663 3.553 19.820 1.00 93.44 124 PRO A O 1
ATOM 1008 N N . PHE A 1 125 ? -4.465 5.496 18.694 1.00 82.25 125 PHE A N 1
ATOM 1009 C CA . PHE A 1 125 ? -4.103 6.370 19.810 1.00 82.25 125 PHE A CA 1
ATOM 1010 C C . PHE A 1 125 ? -4.612 7.792 19.564 1.00 82.25 125 PHE A C 1
ATOM 1012 O O . PHE A 1 125 ? -4.742 8.174 18.368 1.00 82.25 125 PHE A O 1
#

Foldseek 3Di:
DDDDDDDPDDPDDDQAWEWPDKDKDQDDDPPDPGDPQKIKIKTKTAHDLQLPDPPPDWWDKDKDKPDFDWDPDWDKDADPPPHRRIIMIMTMGHDDDFDKMWMWIFTHDPPGTRHDIDIDIDGGD

Mean predicted aligned error: 3.55 Å

Sequence (125 aa):
GYRLYWLADEPFPTPLARVVATRLGRGGQPGQPRPKGVRKFLIEFEGAPLRDLPYGVKPEPVVTASRGTFGPYRFTEPVPDDVPGHWRTQFDLIVEGQDPVELRCYLKLNDKTLSETWAYQYYPF

Nearest PDB structures (foldseek):
  8x18-assembly1_A  TM=8.744E-01  e=3.821E-07  Xanthomonas campestris pv. campestris str. ATCC 33913
  8x18-assembly1_B  TM=8.763E-01  e=6.533E-07  Xanthomonas campestris pv. campestris str. ATCC 33913
  1txk-assembly1_A  TM=8.245E-01  e=3.851E-05  Escherichia coli
  6blq-assembly1_B  TM=5.551E-01  e=5.377E-02  Mus musculus
  8vdu-assembly1_K  TM=5.415E-01  e=6.315E-02  Homo sapiens

pLDDT: mean 94.78, std 4.36, range [81.25, 98.75]

Radius of gyration: 16.07 Å; Cα contacts (8 Å, |Δi|>4): 260; chains: 1; bounding box: 36×51×41 Å